Protein AF-A0A6G7XNL3-F1 (afdb_monomer_lite)

Sequence (109 aa):
MDAMFTWMFWRSAVERAVKSFAQSLAACLGASGAGLWEVEWTTVLAVAGMTTLLSLLSSVASAPVGADHHSPSLLPAPGGPAGPAGPAAAPAGAVPQQRAPEHLQPAAG

Structure (mmCIF, N/CA/C/O backbone):
data_AF-A0A6G7XNL3-F1
#
_entry.id   AF-A0A6G7XNL3-F1
#
loop_
_atom_site.group_PDB
_atom_site.id
_atom_site.type_symbol
_atom_site.label_atom_id
_atom_site.label_alt_id
_atom_site.label_comp_id
_atom_site.label_asym_id
_atom_site.label_entity_id
_atom_site.label_seq_id
_atom_site.pdbx_PDB_ins_code
_atom_site.Cartn_x
_atom_site.Cartn_y
_atom_site.Cartn_z
_atom_site.occupancy
_atom_site.B_iso_or_equiv
_atom_site.auth_seq_id
_atom_site.auth_comp_id
_atom_site.auth_asym_id
_atom_site.auth_atom_id
_atom_site.pdbx_PDB_model_num
ATOM 1 N N . MET A 1 1 ? 12.784 -6.847 -26.897 1.00 48.44 1 MET A N 1
ATOM 2 C CA . MET A 1 1 ? 11.447 -6.377 -26.479 1.00 48.44 1 MET A CA 1
ATOM 3 C C . MET A 1 1 ? 11.611 -5.852 -25.069 1.00 48.44 1 MET A C 1
ATOM 5 O O . MET A 1 1 ? 11.948 -6.638 -24.192 1.00 48.44 1 MET A O 1
ATOM 9 N N . ASP A 1 2 ? 11.530 -4.537 -24.894 1.00 55.12 2 ASP A N 1
ATOM 10 C CA . ASP A 1 2 ? 11.914 -3.833 -23.668 1.00 55.12 2 ASP A CA 1
ATOM 11 C C . ASP A 1 2 ? 11.199 -4.389 -22.429 1.00 55.12 2 ASP A C 1
ATOM 13 O O . ASP A 1 2 ? 9.968 -4.449 -22.371 1.00 55.12 2 ASP A O 1
ATOM 17 N N . ALA A 1 3 ? 11.984 -4.817 -21.436 1.00 61.22 3 ALA A N 1
ATOM 18 C CA . ALA A 1 3 ? 11.518 -5.560 -20.262 1.00 61.22 3 ALA A CA 1
ATOM 19 C C . ALA A 1 3 ? 10.399 -4.844 -19.475 1.00 61.22 3 ALA A C 1
ATOM 21 O O . ALA A 1 3 ? 9.532 -5.498 -18.899 1.00 61.22 3 ALA A O 1
ATOM 22 N N . MET A 1 4 ? 10.376 -3.509 -19.508 1.00 60.03 4 MET A N 1
ATOM 23 C CA . MET A 1 4 ? 9.387 -2.649 -18.842 1.00 60.03 4 MET A CA 1
ATOM 24 C C . MET A 1 4 ? 7.979 -2.670 -19.471 1.00 60.03 4 MET A C 1
ATOM 26 O O . MET A 1 4 ? 7.001 -2.357 -18.793 1.00 60.03 4 MET A O 1
ATOM 30 N N . PHE A 1 5 ? 7.845 -3.072 -20.740 1.00 61.94 5 PHE A N 1
ATOM 31 C CA . PHE A 1 5 ? 6.552 -3.134 -21.441 1.00 61.94 5 PHE A CA 1
ATOM 32 C C . PHE A 1 5 ? 5.940 -4.538 -21.463 1.00 61.94 5 PHE A C 1
ATOM 34 O O . PHE A 1 5 ? 4.857 -4.736 -22.015 1.00 61.94 5 PHE A O 1
ATOM 41 N N . THR A 1 6 ? 6.602 -5.528 -20.857 1.00 67.62 6 THR A N 1
ATOM 42 C CA . THR A 1 6 ? 6.084 -6.895 -20.845 1.00 67.62 6 THR A CA 1
ATOM 43 C C . THR A 1 6 ? 5.014 -7.068 -19.767 1.00 67.62 6 THR A C 1
ATOM 45 O O . THR A 1 6 ? 5.169 -6.640 -18.622 1.00 67.62 6 THR A O 1
ATOM 48 N N . TRP A 1 7 ? 3.925 -7.754 -20.112 1.00 73.50 7 TRP A N 1
ATOM 49 C CA . TRP A 1 7 ? 2.804 -8.016 -19.201 1.00 73.50 7 TRP A CA 1
ATOM 50 C C . TRP A 1 7 ? 3.229 -8.748 -17.913 1.00 73.50 7 TRP A C 1
ATOM 52 O O . TRP A 1 7 ? 2.646 -8.545 -16.849 1.00 73.50 7 TRP A O 1
ATOM 62 N N . MET A 1 8 ? 4.288 -9.560 -17.981 1.00 76.12 8 MET A N 1
ATOM 63 C CA . MET A 1 8 ? 4.892 -10.236 -16.823 1.00 76.12 8 MET A CA 1
ATOM 64 C C . MET A 1 8 ? 5.538 -9.270 -15.813 1.00 76.12 8 MET A C 1
ATOM 66 O O . MET A 1 8 ? 5.429 -9.498 -14.606 1.00 76.12 8 MET A O 1
ATOM 70 N N . PHE A 1 9 ? 6.157 -8.175 -16.271 1.00 75.88 9 PHE A N 1
ATOM 71 C CA . PHE A 1 9 ? 6.713 -7.147 -15.383 1.00 75.88 9 PHE A CA 1
ATOM 72 C C . PHE A 1 9 ? 5.592 -6.447 -14.614 1.00 75.88 9 PHE A C 1
ATOM 74 O O . PHE A 1 9 ? 5.613 -6.402 -13.389 1.00 75.88 9 PHE A O 1
ATOM 81 N N . TRP A 1 10 ? 4.547 -6.006 -15.315 1.00 75.94 10 TRP A N 1
ATOM 82 C CA . TRP A 1 10 ? 3.395 -5.373 -14.674 1.00 75.94 10 TRP A CA 1
ATOM 83 C C . TRP A 1 10 ? 2.653 -6.310 -13.717 1.00 75.94 10 TRP A C 1
ATOM 85 O O . TRP A 1 10 ? 2.277 -5.886 -12.628 1.00 75.94 10 TRP A O 1
ATOM 95 N N . ARG A 1 11 ? 2.507 -7.599 -14.055 1.00 80.81 11 ARG A N 1
ATOM 96 C CA . ARG A 1 11 ? 1.920 -8.604 -13.151 1.00 80.81 11 ARG A CA 1
ATOM 97 C C . ARG A 1 11 ? 2.700 -8.712 -11.839 1.00 80.81 11 ARG A C 1
ATOM 99 O O . ARG A 1 11 ? 2.102 -8.636 -10.771 1.00 80.81 11 ARG A O 1
ATOM 106 N N . SER A 1 12 ? 4.020 -8.873 -11.925 1.00 79.12 12 SER A N 1
ATOM 107 C CA . SER A 1 12 ? 4.886 -9.022 -10.748 1.00 79.12 12 SER A CA 1
ATOM 108 C C . SER A 1 12 ? 4.997 -7.728 -9.932 1.00 79.12 12 SER A C 1
ATOM 110 O O . SER A 1 12 ? 4.974 -7.778 -8.703 1.00 79.12 12 SER A O 1
ATOM 112 N N . ALA A 1 13 ? 5.034 -6.566 -10.588 1.00 81.19 13 ALA A N 1
ATOM 113 C CA . ALA A 1 13 ? 5.000 -5.264 -9.926 1.00 81.19 13 ALA A CA 1
ATOM 114 C C . ALA A 1 13 ? 3.690 -5.062 -9.146 1.00 81.19 13 ALA A C 1
ATOM 116 O O . ALA A 1 13 ? 3.719 -4.677 -7.978 1.00 81.19 13 ALA A O 1
ATOM 117 N N . VAL A 1 14 ? 2.545 -5.386 -9.758 1.00 82.69 14 VAL A N 1
ATOM 118 C CA . VAL A 1 14 ? 1.229 -5.302 -9.106 1.00 82.69 14 VAL A CA 1
ATOM 119 C C . VAL A 1 14 ? 1.125 -6.284 -7.942 1.00 82.69 14 VAL A C 1
ATOM 121 O O . VAL A 1 14 ? 0.657 -5.901 -6.875 1.00 82.69 14 VAL A O 1
ATOM 124 N N . GLU A 1 15 ? 1.601 -7.520 -8.095 1.00 87.50 15 GLU A N 1
ATOM 125 C CA . GLU A 1 15 ? 1.606 -8.503 -7.005 1.00 87.50 15 GLU A CA 1
ATOM 126 C C . GLU A 1 15 ? 2.391 -7.995 -5.785 1.00 87.50 15 GLU A C 1
ATOM 128 O O . GLU A 1 15 ? 1.904 -8.063 -4.652 1.00 87.50 15 GLU A O 1
ATOM 133 N N . ARG A 1 16 ? 3.572 -7.404 -6.011 1.00 83.44 16 ARG A N 1
ATOM 134 C CA . ARG A 1 16 ? 4.383 -6.792 -4.946 1.00 83.44 16 ARG A CA 1
ATOM 135 C C . ARG A 1 16 ? 3.687 -5.587 -4.325 1.00 83.44 16 ARG A C 1
ATOM 137 O O . ARG A 1 16 ? 3.654 -5.483 -3.102 1.00 83.44 16 ARG A O 1
ATOM 144 N N . ALA A 1 17 ? 3.095 -4.723 -5.143 1.00 84.94 17 ALA A N 1
ATOM 145 C CA . ALA A 1 17 ? 2.377 -3.545 -4.675 1.00 84.94 17 ALA A CA 1
ATOM 146 C C . ALA A 1 17 ? 1.181 -3.922 -3.789 1.00 84.94 17 ALA A C 1
ATOM 148 O O . ALA A 1 17 ? 1.055 -3.409 -2.681 1.00 84.94 17 ALA A O 1
ATOM 149 N N . VAL A 1 18 ? 0.350 -4.875 -4.224 1.00 88.88 18 VAL A N 1
ATOM 150 C CA . VAL A 1 18 ? -0.814 -5.356 -3.462 1.00 88.88 18 VAL A CA 1
ATOM 151 C C . VAL A 1 18 ? -0.380 -6.023 -2.158 1.00 88.88 18 VAL A C 1
ATOM 153 O O . VAL A 1 18 ? -0.991 -5.796 -1.114 1.00 88.88 18 VAL A O 1
ATOM 156 N N . LYS A 1 19 ? 0.707 -6.805 -2.180 1.00 90.50 19 LYS A N 1
ATOM 157 C CA . LYS A 1 19 ? 1.259 -7.404 -0.960 1.00 90.50 19 LYS A CA 1
ATOM 158 C C . LYS A 1 19 ? 1.730 -6.329 0.025 1.00 90.50 19 LYS A C 1
ATOM 160 O O . LYS A 1 19 ? 1.399 -6.412 1.207 1.00 90.50 19 LYS A O 1
ATOM 165 N N . SER A 1 20 ? 2.433 -5.302 -0.460 1.00 90.44 20 SER A N 1
ATOM 166 C CA . SER A 1 20 ? 2.856 -4.154 0.351 1.00 90.44 20 SER A CA 1
ATOM 167 C C . SER A 1 20 ? 1.669 -3.362 0.903 1.00 90.44 20 SER A C 1
ATOM 169 O O . SER A 1 20 ? 1.697 -2.984 2.073 1.00 90.44 20 SER A O 1
ATOM 171 N N . PHE A 1 21 ? 0.616 -3.160 0.106 1.00 90.31 21 PHE A N 1
ATOM 172 C CA . PHE A 1 21 ? -0.623 -2.522 0.553 1.00 90.31 21 PHE A CA 1
ATOM 173 C C . PHE A 1 21 ? -1.235 -3.280 1.727 1.00 90.31 21 PHE A C 1
ATOM 175 O O . PHE A 1 21 ? -1.464 -2.700 2.783 1.00 90.31 21 PHE A O 1
ATOM 182 N N . ALA A 1 22 ? -1.449 -4.589 1.562 1.00 93.12 22 ALA A N 1
ATOM 183 C CA . ALA A 1 22 ? -2.073 -5.425 2.579 1.00 93.12 22 ALA A CA 1
ATOM 184 C C . ALA A 1 22 ? -1.252 -5.458 3.876 1.00 93.12 22 ALA A C 1
ATOM 186 O O . ALA A 1 22 ? -1.812 -5.341 4.964 1.00 93.12 22 ALA A O 1
ATOM 187 N N . GLN A 1 23 ? 0.074 -5.579 3.765 1.00 93.75 23 GLN A N 1
ATOM 188 C CA . GLN A 1 23 ? 0.966 -5.582 4.925 1.00 93.75 23 GLN A CA 1
ATOM 189 C C . GLN A 1 23 ? 0.964 -4.236 5.658 1.00 93.75 23 GLN A C 1
ATOM 191 O O . GLN A 1 23 ? 0.872 -4.215 6.883 1.00 93.75 23 GLN A O 1
ATOM 196 N N . SER A 1 24 ? 1.026 -3.122 4.925 1.00 94.81 24 SER A N 1
ATOM 197 C CA . SER A 1 24 ? 0.985 -1.776 5.509 1.00 94.81 24 SER A CA 1
ATOM 198 C C . SER A 1 24 ? -0.371 -1.485 6.156 1.00 94.81 24 SER A C 1
ATOM 200 O O . SER A 1 24 ? -0.432 -1.039 7.298 1.00 94.81 24 SER A O 1
ATOM 202 N N . LEU A 1 25 ? -1.465 -1.847 5.482 1.00 91.06 25 LEU A N 1
ATOM 203 C CA . LEU A 1 25 ? -2.819 -1.694 6.002 1.00 91.06 25 LEU A CA 1
ATOM 204 C C . LEU A 1 25 ? -3.016 -2.489 7.297 1.00 91.06 25 LEU A C 1
ATOM 206 O O . LEU A 1 25 ? -3.505 -1.942 8.281 1.00 91.06 25 LEU A O 1
ATOM 210 N N . ALA A 1 26 ? -2.595 -3.756 7.320 1.00 92.81 26 ALA A N 1
ATOM 211 C CA . ALA A 1 26 ? -2.671 -4.590 8.515 1.00 92.81 26 ALA A CA 1
ATOM 212 C C . ALA A 1 26 ? -1.839 -4.013 9.672 1.00 92.81 26 ALA A C 1
ATOM 214 O O . ALA A 1 26 ? -2.301 -4.011 10.812 1.00 92.81 26 ALA A O 1
ATOM 215 N N . ALA A 1 27 ? -0.647 -3.481 9.383 1.00 93.56 27 ALA A N 1
ATOM 216 C CA . ALA A 1 27 ? 0.190 -2.825 10.383 1.00 93.56 27 ALA A CA 1
ATOM 217 C C . ALA A 1 27 ? -0.478 -1.562 10.951 1.00 93.56 27 ALA A C 1
ATOM 219 O O . ALA A 1 27 ? -0.532 -1.400 12.167 1.00 93.56 27 ALA A O 1
ATOM 220 N N . CYS A 1 28 ? -1.038 -0.699 10.098 1.00 92.12 28 CYS A N 1
ATOM 221 C CA . CYS A 1 28 ? -1.756 0.502 10.529 1.00 92.12 28 CYS A CA 1
ATOM 222 C C . CYS A 1 28 ? -3.011 0.169 11.347 1.00 92.12 28 CYS A C 1
ATOM 224 O O . CYS A 1 28 ? -3.241 0.789 12.383 1.00 92.12 28 CYS A O 1
ATOM 226 N N . LEU A 1 29 ? -3.792 -0.830 10.923 1.00 91.62 29 LEU A N 1
ATOM 227 C CA . LEU A 1 29 ? -4.962 -1.299 11.668 1.00 91.62 29 LEU A CA 1
ATOM 228 C C . LEU A 1 29 ? -4.556 -1.849 13.041 1.00 91.62 29 LEU A C 1
ATOM 230 O O . LEU A 1 29 ? -5.117 -1.429 14.051 1.00 91.62 29 LEU A O 1
ATOM 234 N N . GLY A 1 30 ? -3.539 -2.713 13.097 1.00 91.12 30 GLY A N 1
ATOM 235 C CA . GLY A 1 30 ? -3.030 -3.266 14.355 1.00 91.12 30 GLY A CA 1
ATOM 236 C C . GLY A 1 30 ? -2.447 -2.205 15.295 1.00 91.12 30 GLY A C 1
ATOM 237 O O . GLY A 1 30 ? -2.617 -2.302 16.506 1.00 91.12 30 GLY A O 1
ATOM 238 N N . ALA A 1 31 ? -1.810 -1.168 14.746 1.00 90.50 31 ALA A N 1
ATOM 239 C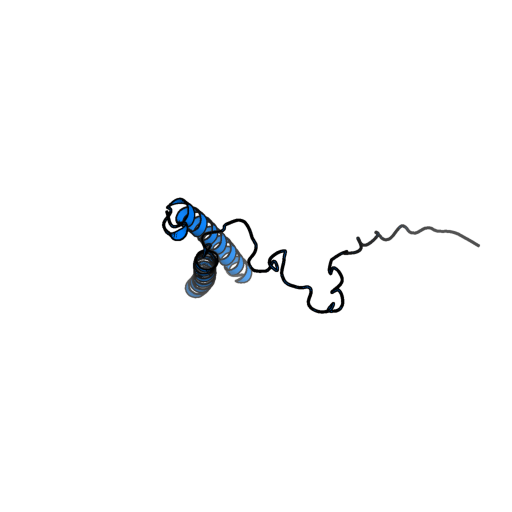 CA . ALA A 1 31 ? -1.254 -0.060 15.519 1.00 90.50 31 ALA A CA 1
ATOM 240 C C . ALA A 1 31 ? -2.319 0.924 16.029 1.00 90.50 31 ALA A C 1
ATOM 242 O O . ALA A 1 31 ? -2.085 1.602 17.026 1.00 90.50 31 ALA A O 1
ATOM 243 N N . SER A 1 32 ? -3.475 1.013 15.362 1.00 87.38 32 SER A N 1
ATOM 244 C CA . SER A 1 32 ? -4.527 1.969 15.726 1.00 87.38 32 SER A CA 1
ATOM 245 C C . SER A 1 32 ? -5.169 1.679 17.086 1.00 87.38 32 SER A C 1
ATOM 247 O O . SER A 1 32 ? -5.678 2.598 17.722 1.00 87.38 32 SER A O 1
ATOM 249 N N . GLY A 1 33 ? -5.170 0.414 17.529 1.00 86.00 33 GLY A N 1
ATOM 250 C CA . GLY A 1 33 ? -5.835 -0.020 18.765 1.00 86.00 33 GLY A CA 1
ATOM 251 C C . GLY A 1 33 ? -7.359 0.177 18.776 1.00 86.00 33 GLY A C 1
ATOM 252 O O . GLY A 1 33 ? -7.995 -0.098 19.790 1.00 86.00 33 GLY A O 1
ATOM 253 N N . ALA A 1 34 ? -7.936 0.648 17.668 1.00 87.94 34 ALA A N 1
ATOM 254 C CA . ALA A 1 34 ? -9.352 0.933 17.496 1.00 87.94 34 ALA A CA 1
ATOM 255 C C . ALA A 1 34 ? -10.093 -0.291 16.938 1.00 87.94 34 ALA A C 1
ATOM 257 O O . ALA A 1 34 ? -9.519 -1.106 16.209 1.00 87.94 34 ALA A O 1
ATOM 258 N N . GLY A 1 35 ? -11.384 -0.417 17.252 1.00 87.44 35 GLY A N 1
ATOM 259 C CA . GLY A 1 35 ? -12.256 -1.383 16.600 1.00 87.44 35 GLY A CA 1
ATOM 260 C C . GLY A 1 35 ? -12.465 -1.043 15.123 1.00 87.44 35 GLY A C 1
ATOM 261 O O . GLY A 1 35 ? -12.221 0.074 14.665 1.00 87.44 35 GLY A O 1
ATOM 262 N N . LEU A 1 36 ? -12.959 -2.021 14.357 1.00 86.69 36 LEU A N 1
ATOM 263 C CA . LEU A 1 36 ? -13.102 -1.923 12.897 1.00 86.69 36 LEU A CA 1
ATOM 264 C C . LEU A 1 36 ? -13.957 -0.722 12.436 1.00 86.69 36 LEU A C 1
ATOM 266 O O . LEU A 1 36 ? -13.795 -0.240 11.320 1.00 86.69 36 LEU A O 1
ATOM 270 N N . TRP A 1 37 ? -14.858 -0.234 13.288 1.00 91.94 37 TRP A N 1
ATOM 271 C CA . TRP A 1 37 ? -15.735 0.902 12.992 1.00 91.94 37 TRP A CA 1
ATOM 272 C C . TRP A 1 37 ? -15.208 2.241 13.511 1.00 91.94 37 TRP A C 1
ATOM 274 O O . TRP A 1 37 ? -15.574 3.276 12.964 1.00 91.94 37 TRP A O 1
ATOM 284 N N . GLU A 1 38 ? -14.358 2.231 14.541 1.00 91.94 38 GLU A N 1
ATOM 285 C CA . GLU A 1 38 ? -13.801 3.453 15.137 1.00 91.94 38 GLU A CA 1
ATOM 286 C C . GLU A 1 38 ? -12.505 3.906 14.458 1.00 91.94 38 GLU A C 1
ATOM 288 O O . GLU A 1 38 ? -12.016 5.004 14.724 1.00 91.94 38 GLU A O 1
ATOM 293 N N . VAL A 1 39 ? -11.924 3.064 13.600 1.00 93.50 39 VAL A N 1
ATOM 294 C CA . VAL A 1 39 ? -10.673 3.395 12.927 1.00 93.50 39 VAL A CA 1
ATOM 295 C C . VAL A 1 39 ? -10.845 4.581 11.978 1.00 93.50 39 VAL A C 1
ATOM 297 O O . VAL A 1 39 ? -11.802 4.671 11.206 1.00 93.50 39 VAL A O 1
ATOM 300 N N . GLU A 1 40 ? -9.872 5.491 12.009 1.00 92.94 40 GLU A N 1
ATOM 301 C CA . GLU A 1 40 ? -9.795 6.612 11.076 1.00 92.94 40 GLU A CA 1
ATOM 302 C C . GLU A 1 40 ? -9.335 6.086 9.705 1.00 92.94 40 GLU A C 1
ATOM 304 O O . GLU A 1 40 ? -8.148 6.056 9.361 1.00 92.94 40 GLU A O 1
ATOM 309 N N . TRP A 1 41 ? -10.303 5.574 8.942 1.00 92.69 41 TRP A N 1
ATOM 310 C CA . TRP A 1 41 ? -10.080 4.913 7.656 1.00 92.69 41 TRP A CA 1
ATOM 311 C C . TRP A 1 41 ? -9.333 5.796 6.664 1.00 92.69 41 TRP A C 1
ATOM 313 O O . TRP A 1 41 ? -8.532 5.285 5.883 1.00 92.69 41 TRP A O 1
ATOM 323 N N . THR A 1 42 ? -9.559 7.107 6.704 1.00 94.44 42 THR A N 1
ATOM 324 C CA . THR A 1 42 ? -8.934 8.062 5.789 1.00 94.44 42 THR A CA 1
ATOM 325 C C . THR A 1 42 ? -7.413 8.044 5.934 1.00 94.44 42 THR A C 1
ATOM 327 O O . THR A 1 42 ? -6.695 7.878 4.950 1.00 94.44 42 THR A O 1
ATOM 330 N N . THR A 1 43 ? -6.913 8.117 7.165 1.00 92.88 43 THR A N 1
ATOM 331 C CA . THR A 1 43 ? -5.488 8.086 7.505 1.00 92.88 43 THR A CA 1
ATOM 332 C C . THR A 1 43 ? -4.902 6.713 7.229 1.00 92.88 43 THR A C 1
ATOM 334 O O . THR A 1 43 ? -3.856 6.605 6.591 1.00 92.88 43 THR A O 1
ATOM 337 N N . VAL A 1 44 ? -5.581 5.648 7.659 1.00 94.00 44 VAL A N 1
ATOM 338 C CA . VAL A 1 44 ? -5.086 4.275 7.498 1.00 94.00 44 VAL A CA 1
ATOM 339 C C . VAL A 1 44 ? -4.959 3.891 6.018 1.00 94.00 44 VAL A C 1
ATOM 341 O O . VAL A 1 44 ? -3.930 3.351 5.604 1.00 94.00 44 VAL A O 1
ATOM 344 N N . LEU A 1 45 ? -5.951 4.238 5.193 1.00 92.38 45 LEU A N 1
ATOM 345 C CA . LEU A 1 45 ? -5.894 4.025 3.746 1.00 92.38 45 LEU A CA 1
ATOM 346 C C . LEU A 1 45 ? -4.874 4.945 3.067 1.00 92.38 45 LEU A C 1
ATOM 348 O O . LEU A 1 45 ? -4.199 4.499 2.140 1.00 92.38 45 LEU A O 1
ATOM 352 N N . ALA A 1 46 ? -4.710 6.191 3.526 1.00 92.62 46 ALA A N 1
ATOM 353 C CA . ALA A 1 46 ? -3.710 7.108 2.979 1.00 92.62 46 ALA A CA 1
ATOM 354 C C . ALA A 1 46 ? -2.274 6.606 3.212 1.00 92.62 46 ALA A C 1
ATOM 356 O O . ALA A 1 46 ? -1.459 6.619 2.286 1.00 92.62 46 ALA A O 1
ATOM 357 N N . VAL A 1 47 ? -1.966 6.103 4.412 1.00 93.12 47 VAL A N 1
ATOM 358 C CA . VAL A 1 47 ? -0.641 5.546 4.740 1.00 93.12 47 VAL A CA 1
ATOM 359 C C . VAL A 1 47 ? -0.365 4.264 3.948 1.00 93.12 47 VAL A C 1
ATOM 361 O O . VAL A 1 47 ? 0.704 4.120 3.338 1.00 93.12 47 VAL A O 1
ATOM 364 N N . ALA A 1 48 ? -1.340 3.352 3.891 1.00 92.31 48 ALA A N 1
ATOM 365 C CA . ALA A 1 48 ? -1.224 2.133 3.094 1.00 92.31 48 ALA A CA 1
ATOM 366 C C . ALA A 1 48 ? -1.071 2.452 1.594 1.00 92.31 48 ALA A C 1
ATOM 368 O O . ALA A 1 48 ? -0.234 1.857 0.905 1.00 92.31 48 ALA A O 1
ATOM 369 N N . GLY A 1 49 ? -1.812 3.446 1.097 1.00 89.56 49 GLY A N 1
ATOM 370 C CA . GLY A 1 49 ? -1.710 3.965 -0.266 1.00 89.56 49 GLY A CA 1
ATOM 371 C C . GLY A 1 49 ? -0.325 4.532 -0.581 1.00 89.56 49 GLY A C 1
ATOM 372 O O . GLY A 1 49 ? 0.272 4.142 -1.582 1.00 89.56 49 GLY A O 1
ATOM 373 N N . MET A 1 50 ? 0.240 5.362 0.302 1.00 90.19 50 MET A N 1
ATOM 374 C CA . MET A 1 50 ? 1.610 5.884 0.170 1.00 90.19 50 MET A CA 1
ATOM 375 C C . MET A 1 50 ? 2.649 4.762 0.114 1.00 90.19 50 MET A C 1
ATOM 377 O O . MET A 1 50 ? 3.514 4.762 -0.759 1.00 90.19 50 MET A O 1
ATOM 381 N N . THR A 1 51 ? 2.534 3.756 0.983 1.00 91.69 51 THR A N 1
ATOM 382 C CA . THR A 1 51 ? 3.453 2.602 0.978 1.00 91.69 51 THR A CA 1
ATOM 383 C C . THR A 1 51 ? 3.377 1.827 -0.341 1.00 91.69 51 THR A C 1
ATOM 385 O O . THR A 1 51 ? 4.390 1.401 -0.895 1.00 91.69 51 THR A O 1
ATOM 388 N N . THR A 1 52 ? 2.167 1.673 -0.873 1.00 89.44 52 THR A N 1
ATOM 389 C CA . THR A 1 52 ? 1.910 0.978 -2.142 1.00 89.44 52 THR A CA 1
ATOM 390 C C . THR A 1 52 ? 2.462 1.751 -3.326 1.00 89.44 52 THR A C 1
ATOM 392 O O . THR A 1 52 ? 3.111 1.166 -4.192 1.00 89.44 52 THR A O 1
ATOM 395 N N . LEU A 1 53 ? 2.257 3.069 -3.333 1.00 88.50 53 LEU A N 1
ATOM 396 C CA . LEU A 1 53 ? 2.797 3.971 -4.340 1.00 88.50 53 LEU A CA 1
ATOM 397 C C . LEU A 1 53 ? 4.327 3.900 -4.359 1.00 88.50 53 LEU A C 1
ATOM 399 O O . LEU A 1 53 ? 4.913 3.693 -5.415 1.00 88.50 53 LEU A O 1
ATOM 403 N N . LEU A 1 54 ? 4.976 3.971 -3.195 1.00 87.62 54 LEU A N 1
ATOM 404 C CA . LEU A 1 54 ? 6.429 3.825 -3.086 1.00 87.62 54 LEU A CA 1
ATOM 405 C C . LEU A 1 54 ? 6.919 2.461 -3.596 1.00 87.62 54 LEU A C 1
ATOM 407 O O . LEU A 1 54 ? 7.934 2.401 -4.286 1.00 87.62 54 LEU A O 1
ATOM 411 N N . SER A 1 55 ? 6.190 1.378 -3.312 1.00 85.56 55 SER A N 1
ATOM 412 C CA . SER A 1 55 ? 6.509 0.031 -3.810 1.00 85.56 55 SER A CA 1
ATOM 413 C C . SER A 1 55 ? 6.417 -0.046 -5.342 1.00 85.56 55 SER A C 1
ATOM 415 O O . SER A 1 55 ? 7.318 -0.574 -5.998 1.00 85.56 55 SER A O 1
ATOM 417 N N . LEU A 1 56 ? 5.385 0.569 -5.929 1.00 81.88 56 LEU A N 1
ATOM 418 C CA . LEU A 1 56 ? 5.236 0.722 -7.380 1.00 81.88 56 LEU A CA 1
ATOM 419 C C . LEU A 1 56 ? 6.387 1.527 -7.989 1.00 81.88 56 LEU A C 1
ATOM 421 O O . LEU A 1 56 ? 7.033 1.044 -8.919 1.00 81.88 56 LEU A O 1
ATOM 425 N N . LEU A 1 57 ? 6.692 2.713 -7.448 1.00 81.94 57 LEU A N 1
ATOM 426 C CA . LEU A 1 57 ? 7.804 3.539 -7.932 1.00 81.94 57 LEU A CA 1
ATOM 427 C C . LEU A 1 57 ? 9.143 2.806 -7.814 1.00 81.94 57 LEU A C 1
ATOM 429 O O . LEU A 1 57 ? 9.949 2.862 -8.737 1.00 81.94 57 LEU A O 1
ATOM 433 N N . SER A 1 58 ? 9.373 2.085 -6.717 1.00 77.38 58 SER A N 1
ATOM 434 C CA . SER A 1 58 ? 10.590 1.296 -6.519 1.00 77.38 58 SER A CA 1
ATOM 435 C C . SER A 1 58 ? 10.691 0.140 -7.516 1.00 77.38 58 SER A C 1
ATOM 437 O O . SER A 1 58 ? 11.775 -0.121 -8.036 1.00 77.38 58 SER A O 1
ATOM 439 N N . SER A 1 59 ? 9.571 -0.509 -7.854 1.00 74.69 59 SER A N 1
ATOM 440 C CA . SER A 1 59 ? 9.534 -1.538 -8.898 1.00 74.69 59 SER A CA 1
ATOM 441 C C . SER A 1 59 ? 9.879 -0.968 -10.274 1.00 74.69 59 SER A C 1
ATOM 443 O O . SER A 1 59 ? 10.591 -1.618 -11.034 1.00 74.69 59 SER A O 1
ATOM 445 N N . VAL A 1 60 ? 9.403 0.241 -10.588 1.00 74.50 60 VAL A N 1
ATOM 446 C CA . VAL A 1 60 ? 9.746 0.947 -11.833 1.00 74.50 60 VAL A CA 1
ATOM 447 C C . VAL A 1 60 ? 11.216 1.368 -11.832 1.00 74.50 60 VAL A C 1
ATOM 449 O O . VAL A 1 60 ? 11.908 1.136 -12.815 1.00 74.50 60 VAL A O 1
ATOM 452 N N . ALA A 1 61 ? 11.724 1.911 -10.724 1.00 72.69 61 ALA A N 1
ATOM 453 C CA . ALA A 1 61 ? 13.131 2.288 -10.580 1.00 72.69 61 ALA A CA 1
ATOM 454 C C . ALA A 1 61 ? 14.085 1.081 -10.642 1.00 72.69 61 ALA A C 1
ATOM 456 O O . ALA A 1 61 ? 15.222 1.215 -11.080 1.00 72.69 61 ALA A O 1
ATOM 457 N N . SER A 1 62 ? 13.618 -0.094 -10.214 1.00 66.75 62 SER A N 1
ATOM 458 C CA . SER A 1 62 ? 14.375 -1.349 -10.266 1.00 66.75 62 SER A CA 1
ATOM 459 C C . SER A 1 62 ? 14.252 -2.070 -11.610 1.00 66.75 62 SER A C 1
ATOM 461 O O . SER A 1 62 ? 14.854 -3.132 -11.780 1.00 66.75 62 SER A O 1
ATOM 463 N N . ALA A 1 63 ? 13.469 -1.544 -12.560 1.00 67.38 63 ALA A N 1
ATOM 464 C CA . ALA A 1 63 ? 13.439 -2.093 -13.906 1.00 67.38 63 ALA A CA 1
ATOM 465 C C . ALA A 1 63 ? 14.850 -1.974 -14.517 1.00 67.38 63 ALA A C 1
ATOM 467 O O . ALA A 1 63 ? 15.451 -0.900 -14.452 1.00 67.38 63 ALA A O 1
ATOM 468 N N . PRO A 1 64 ? 15.412 -3.058 -15.078 1.00 56.34 64 PRO A N 1
ATOM 469 C CA . PRO A 1 64 ? 16.772 -3.039 -15.597 1.00 56.34 64 PRO A CA 1
ATOM 470 C C . PRO A 1 64 ? 16.893 -2.026 -16.740 1.00 56.34 64 PRO A C 1
ATOM 472 O O . PRO A 1 64 ? 16.167 -2.104 -17.732 1.00 56.34 64 PRO A O 1
ATOM 475 N N . VAL A 1 65 ? 17.824 -1.082 -16.598 1.00 52.38 65 VAL A N 1
ATOM 476 C CA . VAL A 1 65 ? 18.187 -0.112 -17.636 1.00 52.38 65 VAL A CA 1
ATOM 477 C C . VAL A 1 65 ? 19.503 -0.577 -18.267 1.00 52.38 65 VAL A C 1
ATOM 479 O O . VAL A 1 65 ? 20.568 -0.343 -17.703 1.00 52.38 65 VAL A O 1
ATOM 482 N N . GLY A 1 66 ? 19.441 -1.269 -19.412 1.00 45.56 66 GLY A N 1
ATOM 483 C CA . GLY A 1 66 ? 20.625 -1.661 -20.196 1.00 45.56 66 GLY A CA 1
ATOM 484 C C . GLY A 1 66 ? 20.576 -3.079 -20.783 1.00 45.56 66 GLY A C 1
ATOM 485 O O . GLY A 1 66 ? 19.881 -3.947 -20.268 1.00 45.56 66 GLY A O 1
ATOM 486 N N . ALA A 1 67 ? 21.320 -3.305 -21.873 1.00 49.16 67 ALA A N 1
ATOM 487 C CA . ALA A 1 67 ? 21.309 -4.539 -22.671 1.00 49.16 67 ALA A CA 1
ATOM 488 C C . ALA A 1 67 ? 21.986 -5.761 -22.007 1.00 49.16 67 ALA A C 1
ATOM 490 O O . ALA A 1 67 ? 21.805 -6.880 -22.484 1.00 49.16 67 ALA A O 1
ATOM 491 N N . ASP A 1 68 ? 22.707 -5.578 -20.897 1.00 50.03 68 ASP A N 1
ATOM 492 C CA . ASP A 1 68 ? 23.505 -6.629 -20.256 1.00 50.03 68 ASP A CA 1
ATOM 493 C C . ASP A 1 68 ? 22.948 -6.998 -18.872 1.00 50.03 68 ASP A C 1
ATOM 495 O O . ASP A 1 68 ? 23.116 -6.296 -17.878 1.00 50.03 68 ASP A O 1
ATOM 499 N N . HIS A 1 69 ? 22.265 -8.142 -18.814 1.00 54.44 69 HIS A N 1
ATOM 500 C CA . HIS A 1 69 ? 21.440 -8.594 -17.685 1.00 54.44 69 HIS A CA 1
ATOM 501 C C . HIS A 1 69 ? 22.194 -9.387 -16.590 1.00 54.44 69 HIS A C 1
ATOM 503 O O . HIS A 1 69 ? 21.550 -10.004 -15.740 1.00 54.44 69 HIS A O 1
ATOM 509 N N . HIS A 1 70 ? 23.533 -9.435 -16.602 1.00 48.06 70 HIS A N 1
ATOM 510 C CA . HIS A 1 70 ? 24.297 -10.352 -15.732 1.00 48.06 70 HIS A CA 1
ATOM 511 C C . HIS A 1 70 ? 25.378 -9.728 -14.844 1.00 48.06 70 HIS A C 1
ATOM 513 O O . HIS A 1 70 ? 26.076 -10.460 -14.145 1.00 48.06 70 HIS A O 1
ATOM 519 N N . SER A 1 71 ? 25.479 -8.400 -14.796 1.00 42.66 71 SER A N 1
ATOM 520 C CA . SER A 1 71 ? 26.448 -7.723 -13.930 1.00 42.66 71 SER A CA 1
ATOM 521 C C . SER A 1 71 ? 25.738 -6.739 -13.000 1.00 42.66 71 SER A C 1
ATOM 523 O O . SER A 1 71 ? 25.107 -5.799 -13.483 1.00 42.66 71 SER A O 1
ATOM 525 N N . PRO A 1 72 ? 25.824 -6.916 -11.667 1.00 54.81 72 PRO A N 1
ATOM 526 C CA . PRO A 1 72 ? 25.437 -5.880 -10.720 1.00 54.81 72 PRO A CA 1
ATOM 527 C C . PRO A 1 72 ? 26.188 -4.588 -11.053 1.00 54.81 72 PRO A C 1
ATOM 529 O O . PRO A 1 72 ? 27.409 -4.604 -11.195 1.00 54.81 72 PRO A O 1
ATOM 532 N N . SER A 1 73 ? 25.478 -3.461 -11.115 1.00 57.53 73 SER A N 1
ATOM 533 C CA . SER A 1 73 ? 26.032 -2.124 -11.400 1.00 57.53 73 SER A CA 1
ATOM 534 C C . SER A 1 73 ? 27.067 -1.631 -10.375 1.00 57.53 73 SER A C 1
ATOM 536 O O . SER A 1 73 ? 27.664 -0.574 -10.556 1.00 57.53 73 SER A O 1
ATOM 538 N N . LEU A 1 74 ? 27.289 -2.401 -9.307 1.00 51.91 74 LEU A N 1
ATOM 539 C CA . LEU A 1 74 ? 28.279 -2.161 -8.260 1.00 51.91 74 LEU A CA 1
ATOM 540 C C . LEU A 1 74 ? 29.501 -3.088 -8.342 1.00 51.91 74 LEU A C 1
ATOM 542 O O . LEU A 1 74 ? 30.374 -2.994 -7.483 1.00 51.91 74 LEU A O 1
ATOM 546 N N . LEU A 1 75 ? 29.590 -3.984 -9.333 1.00 63.12 75 LEU A N 1
ATOM 547 C CA . LEU A 1 75 ? 30.836 -4.706 -9.573 1.00 63.12 75 LEU A CA 1
ATOM 548 C C . LEU A 1 75 ? 31.773 -3.832 -10.415 1.00 63.12 75 LEU A C 1
ATOM 550 O O . LEU A 1 75 ? 31.396 -3.421 -11.515 1.00 63.12 75 LEU A O 1
ATOM 554 N N . PRO A 1 76 ? 33.007 -3.568 -9.950 1.00 61.75 76 PRO A N 1
ATOM 555 C CA . PRO A 1 76 ? 34.052 -3.063 -10.824 1.00 61.75 76 PRO A CA 1
ATOM 556 C C . PRO A 1 76 ? 34.217 -4.025 -12.002 1.00 61.75 76 PRO A C 1
ATOM 558 O O . PRO A 1 76 ? 34.302 -5.238 -11.799 1.00 61.75 76 PRO A O 1
ATOM 561 N N . ALA A 1 77 ? 34.254 -3.494 -13.226 1.00 57.06 77 ALA A N 1
ATOM 562 C CA . ALA A 1 77 ? 34.514 -4.299 -14.411 1.00 57.06 77 ALA A CA 1
ATOM 563 C C . ALA A 1 77 ? 35.807 -5.110 -14.189 1.00 57.06 77 ALA A C 1
ATOM 565 O O . ALA A 1 77 ? 36.840 -4.507 -13.869 1.00 57.06 77 ALA A O 1
ATOM 566 N N . PRO A 1 78 ? 35.783 -6.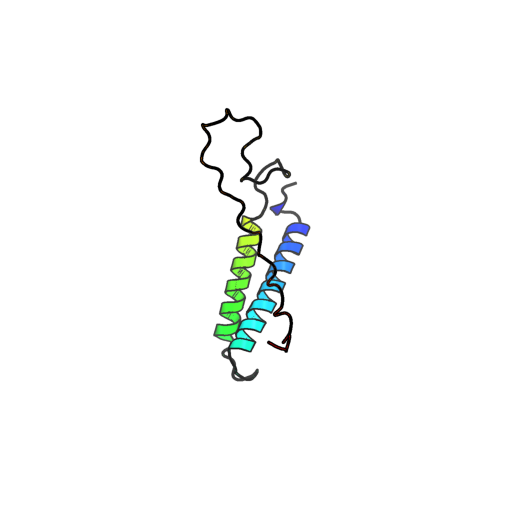451 -14.312 1.00 54.91 78 PRO A N 1
ATOM 567 C CA . PRO A 1 78 ? 36.988 -7.251 -14.159 1.00 54.91 78 PRO A CA 1
ATOM 568 C C . PRO A 1 78 ? 37.956 -6.898 -15.297 1.00 54.91 78 PRO A C 1
ATOM 570 O O . PRO A 1 78 ? 37.799 -7.367 -16.421 1.00 54.91 78 PRO A O 1
ATOM 573 N N . GLY A 1 79 ? 38.922 -6.015 -15.010 1.00 62.88 79 GLY A N 1
ATOM 574 C CA . GLY A 1 79 ? 39.952 -5.583 -15.961 1.00 62.88 79 GLY A CA 1
ATOM 575 C C . GLY A 1 79 ? 40.435 -4.124 -15.888 1.00 62.88 79 GLY A C 1
ATOM 576 O O . GLY A 1 79 ? 41.299 -3.760 -16.679 1.00 62.88 79 GLY A O 1
ATOM 577 N N . GLY A 1 80 ? 39.933 -3.270 -14.987 1.00 61.09 80 GLY A N 1
ATOM 578 C CA . GLY A 1 80 ? 40.490 -1.916 -14.805 1.00 61.09 80 GLY A CA 1
ATOM 579 C C . GLY A 1 80 ? 41.871 -1.941 -14.122 1.00 61.09 80 GLY A C 1
ATOM 580 O O . GLY A 1 80 ? 42.057 -2.751 -13.212 1.00 61.09 80 GLY A O 1
ATOM 581 N N . PRO A 1 81 ? 42.845 -1.092 -14.521 1.00 58.94 81 PRO A N 1
ATOM 582 C CA . PRO A 1 81 ? 44.187 -1.103 -13.940 1.00 58.94 81 PRO A CA 1
ATOM 583 C C . PRO A 1 81 ? 44.095 -0.915 -12.426 1.00 58.94 81 PRO A C 1
ATOM 585 O O . PRO A 1 81 ? 43.451 0.022 -11.957 1.00 58.94 81 PRO A O 1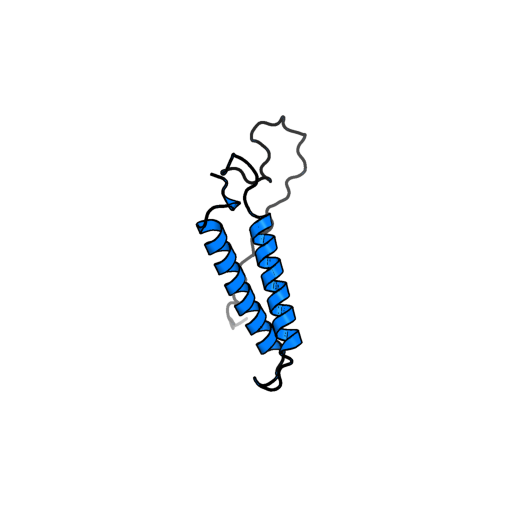
ATOM 588 N N . ALA A 1 82 ? 44.709 -1.837 -11.684 1.00 59.47 82 ALA A N 1
ATOM 589 C CA . ALA A 1 82 ? 44.712 -1.874 -10.230 1.00 59.47 82 ALA A CA 1
ATOM 590 C C . ALA A 1 82 ? 45.129 -0.512 -9.646 1.00 59.47 82 ALA A C 1
ATOM 592 O O . ALA A 1 82 ? 46.313 -0.185 -9.574 1.00 59.47 82 ALA A O 1
ATOM 593 N N . GLY A 1 83 ? 44.141 0.290 -9.241 1.00 61.12 83 GLY A N 1
ATOM 594 C CA . GLY A 1 83 ? 44.361 1.459 -8.400 1.00 61.12 83 GLY A CA 1
ATOM 595 C C . GLY A 1 83 ? 44.940 1.004 -7.056 1.00 61.12 83 GLY A C 1
ATOM 596 O O . GLY A 1 83 ? 44.586 -0.081 -6.586 1.00 61.12 83 GLY A O 1
ATOM 597 N N . PRO A 1 84 ? 45.861 1.774 -6.451 1.00 59.22 84 PRO A N 1
ATOM 598 C CA . PRO A 1 84 ? 46.620 1.330 -5.289 1.00 59.22 84 PRO A CA 1
ATOM 599 C C . PRO A 1 84 ? 45.677 0.953 -4.145 1.00 59.22 84 PRO A C 1
ATOM 601 O O . PRO A 1 84 ? 44.756 1.697 -3.818 1.00 59.22 84 PRO A O 1
ATOM 604 N N . ALA A 1 85 ? 45.921 -0.231 -3.582 1.00 57.44 85 ALA A N 1
ATOM 605 C CA . ALA A 1 85 ? 45.157 -0.873 -2.524 1.00 57.44 85 ALA A CA 1
ATOM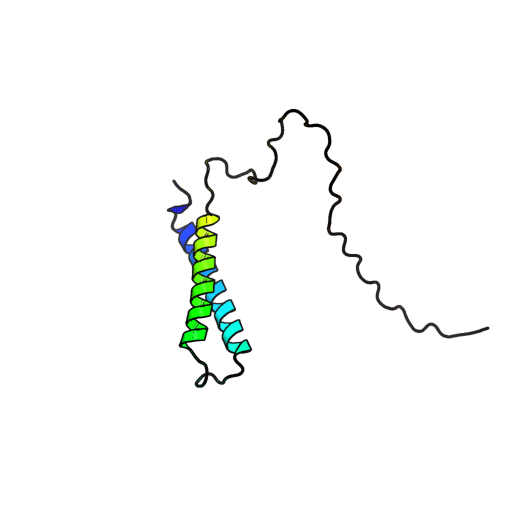 606 C C . ALA A 1 85 ? 44.631 0.117 -1.466 1.00 57.44 85 ALA A C 1
ATOM 608 O O . ALA A 1 85 ? 45.375 0.586 -0.605 1.00 57.44 85 ALA A O 1
ATOM 609 N N . GLY A 1 86 ? 43.327 0.399 -1.514 1.00 55.56 86 GLY A N 1
ATOM 610 C CA . GLY A 1 86 ? 42.597 0.923 -0.363 1.00 55.56 86 GLY A CA 1
ATOM 611 C C . GLY A 1 86 ? 42.483 -0.175 0.702 1.00 55.56 86 GLY A C 1
ATOM 612 O O . GLY A 1 86 ? 42.372 -1.351 0.339 1.00 55.56 86 GLY A O 1
ATOM 613 N N . PRO A 1 87 ? 42.544 0.155 2.004 1.00 54.50 87 PRO A N 1
ATOM 614 C CA . PRO A 1 87 ? 42.556 -0.846 3.060 1.00 54.50 87 PRO A CA 1
ATOM 615 C C . PRO A 1 87 ? 41.277 -1.681 3.000 1.00 54.50 87 PRO A C 1
ATOM 617 O O . PRO A 1 87 ? 40.169 -1.147 2.973 1.00 54.50 87 PRO A O 1
ATOM 620 N N . ALA A 1 88 ? 41.467 -2.998 2.959 1.00 54.22 88 ALA A N 1
ATOM 621 C CA . ALA A 1 88 ? 40.426 -4.007 2.984 1.00 54.22 88 ALA A CA 1
ATOM 622 C C . ALA A 1 88 ? 39.389 -3.697 4.076 1.00 54.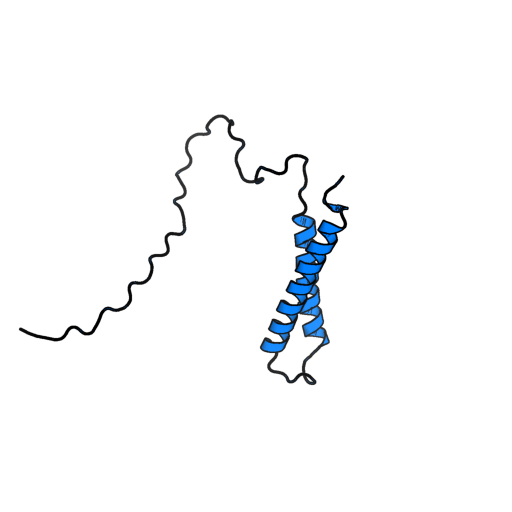22 88 ALA A C 1
ATOM 624 O O . ALA A 1 88 ? 39.658 -3.842 5.270 1.00 54.22 88 ALA A O 1
ATOM 625 N N . ALA A 1 89 ? 38.194 -3.281 3.655 1.00 51.69 89 ALA A N 1
ATOM 626 C CA . ALA A 1 89 ? 37.021 -3.278 4.509 1.00 51.69 89 ALA A CA 1
ATOM 627 C C . ALA A 1 89 ? 36.677 -4.742 4.816 1.00 51.69 89 ALA A C 1
ATOM 629 O O . ALA A 1 89 ? 36.214 -5.491 3.955 1.00 51.69 89 ALA A O 1
ATOM 630 N N . ALA A 1 90 ? 37.000 -5.145 6.041 1.00 51.53 90 ALA A N 1
ATOM 631 C CA . ALA A 1 90 ? 36.694 -6.437 6.631 1.00 51.53 90 ALA A CA 1
ATOM 632 C C . ALA A 1 90 ? 35.208 -6.822 6.447 1.00 51.53 90 ALA A C 1
ATOM 634 O O . ALA A 1 90 ? 34.343 -5.942 6.466 1.00 51.53 90 ALA A O 1
ATOM 635 N N . PRO A 1 91 ? 34.874 -8.119 6.313 1.00 49.97 91 PRO A N 1
ATOM 636 C CA . PRO A 1 91 ? 33.488 -8.551 6.213 1.00 49.97 91 PRO A CA 1
ATOM 637 C 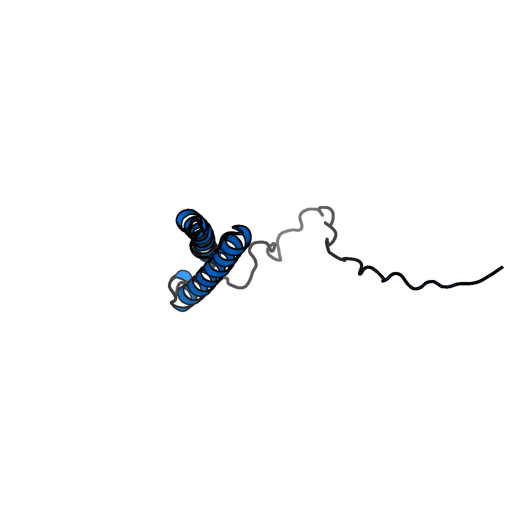C . PRO A 1 91 ? 32.755 -8.295 7.536 1.00 49.97 91 PRO A C 1
ATOM 639 O O . PRO A 1 91 ? 32.982 -8.963 8.545 1.00 49.97 91 PRO A O 1
ATOM 642 N N . ALA A 1 92 ? 31.843 -7.327 7.517 1.00 55.16 92 ALA A N 1
ATOM 643 C CA . ALA A 1 92 ? 30.800 -7.191 8.518 1.00 55.16 92 ALA A CA 1
ATOM 644 C C . ALA A 1 92 ? 29.825 -8.372 8.375 1.00 55.16 92 ALA A C 1
ATOM 646 O O . ALA A 1 92 ? 29.123 -8.466 7.371 1.00 55.16 92 ALA A O 1
ATOM 647 N N . GLY A 1 93 ? 29.779 -9.269 9.370 1.00 48.41 93 GLY A N 1
ATOM 648 C CA . GLY A 1 93 ? 28.677 -10.233 9.481 1.00 48.41 93 GLY A CA 1
ATOM 649 C C . GLY A 1 93 ? 28.988 -11.661 9.933 1.00 48.41 93 GLY A C 1
ATOM 650 O O . GLY A 1 93 ? 28.233 -12.555 9.575 1.00 48.41 93 GLY A O 1
ATOM 651 N N . ALA A 1 94 ? 30.026 -11.920 10.732 1.00 45.19 94 ALA A N 1
ATOM 652 C CA . ALA A 1 94 ? 30.040 -13.126 11.566 1.00 45.19 94 ALA A CA 1
ATOM 653 C C . ALA A 1 94 ? 29.359 -12.792 12.902 1.00 45.19 94 ALA A C 1
ATOM 655 O O . ALA A 1 94 ? 30.010 -12.329 13.834 1.00 45.19 94 ALA A O 1
ATOM 656 N N . VAL A 1 95 ? 28.036 -12.962 12.981 1.00 55.12 95 VAL A N 1
ATOM 657 C CA . VAL A 1 95 ? 27.306 -12.912 14.258 1.00 55.12 95 VAL A CA 1
ATOM 658 C C . VAL A 1 95 ? 27.774 -14.110 15.093 1.00 55.12 95 VAL A C 1
ATOM 660 O O . VAL A 1 95 ? 27.528 -15.245 14.676 1.00 55.12 95 VAL A O 1
ATOM 663 N N . PRO A 1 96 ? 28.439 -13.927 16.249 1.00 54.66 96 PRO A N 1
ATOM 664 C CA . PRO A 1 96 ? 28.736 -15.044 17.129 1.00 54.66 96 PRO A CA 1
ATOM 665 C C . PRO A 1 96 ? 27.405 -15.528 17.703 1.00 54.66 96 PRO A C 1
ATOM 667 O O . PRO A 1 96 ? 26.734 -14.804 18.437 1.00 54.66 96 PRO A O 1
ATOM 670 N N . GLN A 1 97 ? 27.003 -16.742 17.330 1.00 59.28 97 GLN A N 1
ATOM 671 C CA . GLN A 1 97 ? 25.944 -17.493 17.997 1.00 59.28 97 GLN A CA 1
ATOM 672 C C . GLN A 1 97 ? 26.183 -17.428 19.511 1.00 59.28 97 GLN A C 1
ATOM 674 O O . GLN A 1 97 ? 27.191 -17.937 20.004 1.00 59.28 97 GLN A O 1
ATOM 679 N N . GLN A 1 98 ? 25.283 -16.755 20.234 1.00 55.41 98 GLN A N 1
ATOM 680 C CA . GLN A 1 98 ? 25.308 -16.703 21.689 1.00 55.41 98 GLN A CA 1
ATOM 681 C C . GLN A 1 98 ? 25.215 -18.134 22.223 1.00 55.41 98 GLN A C 1
ATOM 683 O O . GLN A 1 98 ? 24.167 -18.773 22.150 1.00 55.41 98 GLN A O 1
ATOM 688 N N . ARG A 1 99 ? 26.341 -18.645 22.727 1.00 51.12 99 ARG A N 1
ATOM 689 C CA . ARG A 1 99 ? 26.409 -19.898 23.473 1.00 51.12 99 ARG A CA 1
ATOM 690 C C . ARG A 1 99 ? 25.481 -19.755 24.682 1.00 51.12 99 ARG A C 1
ATOM 692 O O . ARG A 1 99 ? 25.643 -18.825 25.470 1.00 51.12 99 ARG A O 1
ATOM 699 N N . ALA A 1 100 ? 24.487 -20.636 24.762 1.00 58.12 100 ALA A N 1
ATOM 700 C CA . ALA A 1 100 ? 23.547 -20.740 25.871 1.00 58.12 100 ALA A CA 1
ATOM 701 C C . ALA A 1 100 ? 24.281 -20.750 27.230 1.00 58.12 100 ALA A C 1
ATOM 703 O O . ALA A 1 100 ? 25.407 -21.251 27.294 1.00 58.12 100 ALA A O 1
ATOM 704 N N . PRO A 1 101 ? 23.681 -20.225 28.317 1.00 55.00 101 PRO A N 1
ATOM 705 C CA . PRO A 1 101 ? 24.268 -20.333 29.643 1.00 55.00 101 PRO A CA 1
ATOM 706 C C . PRO A 1 101 ? 24.222 -21.800 30.076 1.00 55.00 101 PRO A C 1
ATOM 708 O O . PRO A 1 101 ? 23.188 -22.314 30.506 1.00 55.00 101 PRO A O 1
ATOM 711 N N . GLU A 1 102 ? 25.353 -22.480 29.914 1.00 62.03 102 GLU A N 1
ATOM 712 C CA . GLU A 1 102 ? 25.577 -23.800 30.473 1.00 62.03 102 GLU A CA 1
ATOM 713 C C . GLU A 1 102 ? 25.517 -23.689 31.998 1.00 62.03 102 GLU A C 1
ATOM 715 O O . GLU A 1 102 ? 26.410 -23.154 32.643 1.00 62.03 102 GLU A O 1
ATOM 720 N N . HIS A 1 103 ? 24.377 -24.127 32.524 1.00 57.88 103 HIS A N 1
ATOM 721 C CA . HIS A 1 103 ? 24.248 -24.963 33.708 1.00 57.88 103 HIS A CA 1
ATOM 722 C C . HIS A 1 103 ? 25.026 -24.492 34.944 1.00 57.88 103 HIS A C 1
ATOM 724 O O . HIS A 1 103 ? 26.237 -24.638 35.054 1.00 57.88 103 HIS A O 1
ATOM 730 N N . LEU A 1 104 ? 24.254 -24.050 35.943 1.00 59.09 104 LEU A N 1
ATOM 731 C CA . LEU A 1 104 ? 24.403 -24.489 37.332 1.00 59.09 104 LEU A CA 1
ATOM 732 C C . LEU A 1 104 ? 25.241 -25.777 37.428 1.00 59.09 104 LEU A C 1
ATOM 734 O O . LEU A 1 104 ? 24.704 -26.878 37.300 1.00 59.09 104 LEU A O 1
ATOM 738 N N . GLN A 1 105 ? 26.543 -25.634 37.653 1.00 61.16 105 GLN A N 1
ATOM 739 C CA . GLN A 1 105 ? 27.407 -26.733 38.047 1.00 61.16 105 GLN A CA 1
ATOM 740 C C . GLN A 1 105 ? 27.765 -26.491 39.519 1.00 61.16 105 GLN A C 1
ATOM 742 O O . GLN A 1 105 ? 28.456 -25.520 39.832 1.00 61.16 105 GLN A O 1
ATOM 747 N N . PRO A 1 106 ? 27.186 -27.279 40.442 1.00 66.31 106 PRO A N 1
ATOM 748 C CA . PRO A 1 106 ? 27.409 -27.139 41.871 1.00 66.31 106 PRO A CA 1
ATOM 749 C C . PRO A 1 106 ? 28.712 -27.832 42.289 1.00 66.31 106 PRO A C 1
ATOM 751 O O . PRO A 1 106 ? 29.228 -28.674 41.556 1.00 66.31 106 PRO A O 1
ATOM 754 N N . ALA A 1 107 ? 29.119 -27.552 43.534 1.00 49.44 107 ALA A N 1
ATOM 755 C CA . ALA A 1 107 ? 30.144 -28.252 44.320 1.00 49.44 107 ALA A CA 1
ATOM 756 C C . ALA A 1 107 ? 31.597 -27.945 43.913 1.00 49.44 107 ALA A C 1
ATOM 758 O O . ALA A 1 107 ? 31.906 -27.754 42.749 1.00 49.44 107 ALA A O 1
ATOM 759 N N . ALA A 1 108 ? 32.592 -27.933 44.789 1.00 49.25 108 ALA A N 1
ATOM 760 C CA . ALA A 1 108 ? 32.745 -27.992 46.240 1.00 49.25 108 ALA A CA 1
ATOM 761 C C . ALA A 1 108 ? 34.266 -27.841 46.465 1.00 49.25 108 ALA A C 1
ATOM 763 O O . ALA A 1 108 ? 35.043 -28.195 45.574 1.00 49.25 108 ALA A O 1
ATOM 764 N N . GLY A 1 109 ? 34.691 -27.361 47.633 1.00 49.28 109 GLY A N 1
ATOM 765 C CA . GLY A 1 109 ? 36.105 -27.315 48.016 1.00 49.28 109 GLY A CA 1
ATOM 766 C C . GLY A 1 109 ? 36.383 -26.230 49.028 1.00 49.28 109 GLY A C 1
ATOM 767 O O . GLY A 1 109 ? 36.692 -25.109 48.577 1.00 49.28 109 GLY A O 1
#

Radius of gyration: 24.93 Å; chains: 1; bounding box: 62×36×74 Å

Foldseek 3Di:
DAPCPDPVLVVVLVVQLVVQLVVQLVVLVVVQPDPPVPDPCVVSNVRSVVSSVVSSVVSVVPRDDDDDDPDDPPDDDPPDPDDPDDPDPDDPDPDPDPDPPDDDDDDDD

pLDDT: mean 71.74, std 16.84, range [42.66, 94.81]

Secondary structure (DSSP, 8-state):
--GGGSHHHHHHHHHHHHHHHHHHHHHHHHHH---TTTS-HHHHHHHHHHHHHHHHHHHHHTS--SS-TTS-TTSPPTTS-----------------------------